Protein AF-A0A936Q4E2-F1 (afdb_monomer_lite)

Structure (mmCIF, N/CA/C/O backbone):
data_AF-A0A936Q4E2-F1
#
_entry.id   AF-A0A936Q4E2-F1
#
loop_
_atom_site.group_PDB
_atom_site.id
_atom_site.type_symbol
_atom_site.label_atom_id
_atom_site.label_alt_id
_atom_site.label_comp_id
_atom_site.label_asym_id
_atom_site.label_entity_id
_atom_site.label_seq_id
_atom_site.pdbx_PDB_ins_code
_atom_site.Cartn_x
_atom_site.Cartn_y
_atom_site.Cartn_z
_atom_site.occupancy
_atom_site.B_iso_or_equiv
_atom_site.auth_seq_id
_atom_site.auth_comp_id
_atom_site.auth_asym_id
_atom_site.auth_atom_id
_atom_site.pdbx_PDB_model_num
ATOM 1 N N . MET A 1 1 ? -4.201 -9.017 17.897 1.00 84.31 1 MET A N 1
ATOM 2 C CA . MET A 1 1 ? -3.174 -8.151 17.284 1.00 84.31 1 MET A CA 1
ATOM 3 C C . MET A 1 1 ? -3.261 -8.336 15.782 1.00 84.31 1 MET A C 1
ATOM 5 O O . MET A 1 1 ? -3.176 -9.473 15.325 1.00 84.31 1 MET A O 1
ATOM 9 N N . THR A 1 2 ? -3.504 -7.251 15.054 1.00 93.94 2 THR A N 1
ATOM 10 C CA . THR A 1 2 ? -3.591 -7.236 13.588 1.00 93.94 2 THR A CA 1
ATOM 11 C C . THR A 1 2 ? -2.187 -7.062 13.014 1.00 93.94 2 THR A C 1
ATOM 13 O O . THR A 1 2 ? -1.450 -6.192 13.474 1.00 93.94 2 THR A O 1
ATOM 16 N N . LEU A 1 3 ? -1.806 -7.902 12.051 1.00 95.88 3 LEU A N 1
ATOM 17 C CA . LEU A 1 3 ? -0.634 -7.666 11.210 1.00 95.88 3 LEU A CA 1
ATOM 18 C C . LEU A 1 3 ? -1.102 -6.862 9.997 1.00 95.88 3 LEU A C 1
ATOM 20 O O . LEU A 1 3 ? -2.133 -7.182 9.409 1.00 95.88 3 LEU A O 1
ATOM 24 N N . SER A 1 4 ? -0.369 -5.815 9.644 1.00 96.25 4 SER A N 1
ATOM 25 C CA . SER A 1 4 ? -0.740 -4.944 8.534 1.00 96.25 4 SER A CA 1
ATOM 26 C C . SER A 1 4 ? 0.478 -4.553 7.715 1.00 96.25 4 SER A C 1
ATOM 28 O O . SER A 1 4 ? 1.582 -4.470 8.255 1.00 96.25 4 SER A O 1
ATOM 30 N N . GLN A 1 5 ? 0.268 -4.328 6.422 1.00 96.00 5 GLN A N 1
ATOM 31 C CA . GLN A 1 5 ? 1.281 -3.799 5.516 1.00 96.00 5 GLN A CA 1
ATOM 32 C C . GLN A 1 5 ? 0.655 -2.755 4.593 1.00 96.00 5 GLN A C 1
ATOM 34 O O . GLN A 1 5 ? -0.492 -2.897 4.172 1.00 96.00 5 GLN A O 1
ATOM 39 N N . ILE A 1 6 ? 1.422 -1.709 4.299 1.00 95.31 6 ILE A N 1
ATOM 40 C CA . ILE A 1 6 ? 1.077 -0.675 3.326 1.00 95.31 6 ILE A CA 1
ATOM 41 C C . ILE A 1 6 ? 2.159 -0.720 2.253 1.00 95.31 6 ILE A C 1
ATOM 43 O O . ILE A 1 6 ? 3.341 -0.697 2.598 1.00 95.31 6 ILE A O 1
ATOM 47 N N . ASN A 1 7 ? 1.763 -0.788 0.987 1.00 95.38 7 ASN A N 1
ATOM 48 C CA . ASN A 1 7 ? 2.668 -0.643 -0.153 1.00 95.38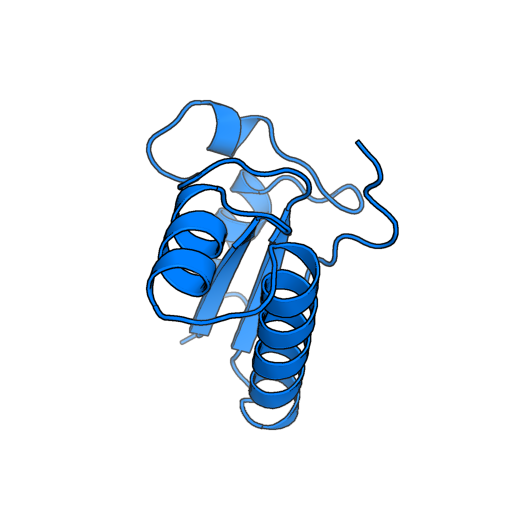 7 ASN A CA 1
ATOM 49 C C . ASN A 1 7 ? 2.072 0.354 -1.151 1.00 95.38 7 ASN A C 1
ATOM 51 O O . ASN A 1 7 ? 0.856 0.541 -1.186 1.00 95.38 7 ASN A O 1
ATOM 55 N N . THR A 1 8 ? 2.928 0.942 -1.976 1.00 94.75 8 THR A N 1
ATOM 56 C CA . THR A 1 8 ? 2.552 1.509 -3.274 1.00 94.75 8 THR A CA 1
ATOM 57 C C . THR A 1 8 ? 2.815 0.486 -4.369 1.00 94.75 8 THR A C 1
ATOM 59 O O . THR A 1 8 ? 3.715 -0.350 -4.245 1.00 94.75 8 THR A O 1
ATOM 62 N N . GLU A 1 9 ? 2.003 0.513 -5.420 1.00 94.88 9 GLU A N 1
ATOM 63 C CA . GLU A 1 9 ? 2.048 -0.458 -6.513 1.00 94.88 9 GLU A CA 1
ATOM 64 C C . GLU A 1 9 ? 3.405 -0.509 -7.213 1.00 94.88 9 GLU A C 1
ATOM 66 O O . GLU A 1 9 ? 3.847 -1.597 -7.588 1.00 94.88 9 GLU A O 1
ATOM 71 N N . LEU A 1 10 ? 4.066 0.639 -7.348 1.00 95.19 10 LEU A N 1
ATOM 72 C CA . LEU A 1 10 ? 5.325 0.796 -8.068 1.00 95.19 10 LEU A CA 1
ATOM 73 C C . LEU A 1 10 ? 6.395 1.503 -7.223 1.00 95.19 10 LEU A C 1
ATOM 75 O O . LEU A 1 10 ? 7.222 2.208 -7.794 1.00 95.19 10 LEU A O 1
ATOM 79 N N . ASP A 1 11 ? 6.388 1.340 -5.885 1.00 95.69 11 ASP A N 1
ATOM 80 C CA . ASP A 1 11 ? 7.326 2.007 -4.954 1.00 95.69 11 ASP A CA 1
ATOM 81 C C . ASP A 1 11 ? 8.732 2.152 -5.563 1.00 95.69 11 ASP A C 1
ATOM 83 O O . ASP A 1 11 ? 9.443 1.162 -5.770 1.00 95.69 11 ASP A O 1
ATOM 87 N N . TRP A 1 12 ? 9.129 3.395 -5.847 1.00 95.56 12 TRP A N 1
ATOM 88 C CA . TRP A 1 12 ? 10.322 3.706 -6.628 1.00 95.56 12 TRP A CA 1
ATOM 89 C C . TRP A 1 12 ? 11.592 3.116 -6.017 1.00 95.56 12 TRP A C 1
ATOM 91 O O . TRP A 1 12 ? 12.462 2.619 -6.730 1.00 95.56 12 TRP A O 1
ATOM 101 N N . ASN A 1 13 ? 11.721 3.138 -4.687 1.00 96.88 13 ASN A N 1
ATOM 102 C CA . ASN A 1 13 ? 12.901 2.568 -4.046 1.00 96.88 13 ASN A CA 1
ATOM 103 C C . ASN A 1 13 ? 12.904 1.046 -4.178 1.00 96.88 13 ASN A C 1
ATOM 105 O O . ASN A 1 13 ? 13.956 0.452 -4.413 1.00 96.88 13 ASN A O 1
ATOM 109 N N . GLN A 1 14 ? 11.748 0.410 -4.011 1.00 96.75 14 GLN A N 1
ATOM 110 C CA . GLN A 1 14 ? 11.655 -1.043 -4.070 1.00 96.75 14 GLN A CA 1
ATOM 111 C C . GLN A 1 14 ? 11.907 -1.567 -5.484 1.00 96.75 14 GLN A C 1
ATOM 113 O O . GLN A 1 14 ? 12.679 -2.514 -5.641 1.00 96.75 14 GLN A O 1
ATOM 118 N N . THR A 1 15 ? 11.320 -0.933 -6.499 1.00 97.56 15 THR A N 1
ATOM 119 C CA . THR A 1 15 ? 11.525 -1.290 -7.909 1.00 97.56 15 THR A CA 1
ATOM 120 C C . THR A 1 15 ? 12.968 -1.018 -8.340 1.00 97.56 15 THR A C 1
ATOM 122 O O . THR A 1 15 ? 13.594 -1.888 -8.945 1.00 97.56 15 THR A O 1
ATOM 125 N N . LEU A 1 16 ? 13.560 0.113 -7.927 1.00 97.81 16 LEU A N 1
ATOM 126 C CA . LEU A 1 16 ? 14.975 0.419 -8.164 1.00 97.81 16 LEU A CA 1
ATOM 127 C C . LEU A 1 16 ? 15.897 -0.669 -7.600 1.00 97.81 16 LEU A C 1
ATOM 129 O O . LEU A 1 16 ? 16.753 -1.188 -8.318 1.00 97.81 16 LEU A O 1
ATOM 133 N N . TYR A 1 17 ? 15.740 -1.022 -6.320 1.00 98.06 17 TYR A N 1
ATOM 134 C CA . TYR A 1 17 ? 16.597 -2.034 -5.702 1.00 98.06 17 TYR A CA 1
ATOM 135 C C . TYR A 1 17 ? 16.342 -3.433 -6.260 1.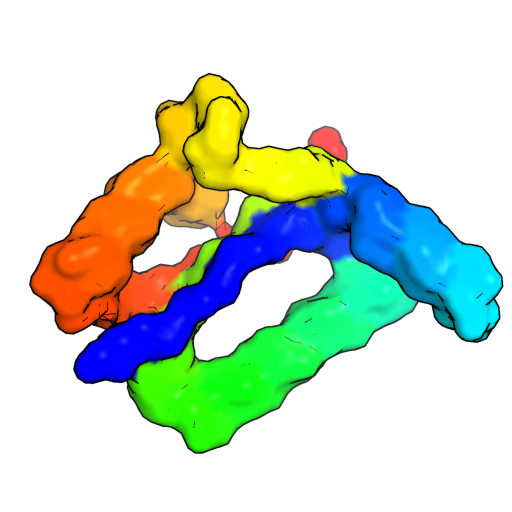00 98.06 17 TYR A C 1
ATOM 137 O O . TYR A 1 17 ? 17.293 -4.197 -6.402 1.00 98.06 17 TYR A O 1
ATOM 145 N N . PHE A 1 18 ? 15.097 -3.784 -6.586 1.00 98.12 18 PHE A N 1
ATOM 146 C CA . PHE A 1 18 ? 14.783 -5.064 -7.216 1.00 98.12 18 PHE A CA 1
ATOM 147 C C . PHE A 1 18 ? 15.550 -5.238 -8.527 1.00 98.12 18 PHE A C 1
ATOM 149 O O . PHE A 1 18 ? 16.249 -6.240 -8.689 1.00 98.12 18 PHE A O 1
ATOM 156 N N . THR A 1 19 ? 15.496 -4.238 -9.407 1.00 97.88 19 THR A N 1
ATOM 157 C CA . THR A 1 19 ? 16.202 -4.255 -10.692 1.00 97.88 19 THR A CA 1
ATOM 158 C C . THR A 1 19 ? 17.721 -4.263 -10.508 1.00 97.88 19 THR A C 1
ATOM 160 O O . THR A 1 19 ? 18.407 -5.085 -11.112 1.00 97.88 19 THR A O 1
ATOM 163 N N . GLU A 1 20 ? 18.273 -3.430 -9.616 1.00 98.00 20 GLU A N 1
ATOM 164 C CA . GLU A 1 20 ? 19.725 -3.400 -9.351 1.00 98.00 20 GLU A CA 1
ATOM 165 C C . GLU A 1 20 ? 20.248 -4.734 -8.784 1.00 98.00 20 GLU A C 1
ATOM 167 O O . GLU A 1 20 ? 21.386 -5.132 -9.033 1.00 98.00 20 GLU A O 1
ATOM 172 N N . MET A 1 21 ? 19.408 -5.473 -8.055 1.00 98.00 21 MET A N 1
ATOM 173 C CA . MET A 1 21 ? 19.735 -6.806 -7.538 1.00 98.00 21 MET A CA 1
ATOM 174 C C . MET A 1 21 ? 19.527 -7.939 -8.560 1.00 98.00 21 MET A C 1
ATOM 176 O O . MET A 1 21 ? 19.702 -9.109 -8.211 1.00 98.00 21 MET A O 1
ATOM 180 N N . GLY A 1 22 ? 19.196 -7.618 -9.814 1.00 97.94 22 GLY A N 1
ATOM 181 C CA . GLY A 1 22 ? 19.023 -8.584 -10.902 1.00 97.94 22 GLY A CA 1
ATOM 182 C C . GLY A 1 22 ? 17.588 -9.071 -11.112 1.00 97.94 22 GLY A C 1
ATOM 183 O O . GLY A 1 22 ? 17.393 -10.093 -11.770 1.00 97.94 22 GLY A O 1
ATOM 184 N N . GLY A 1 23 ? 16.597 -8.378 -10.546 1.00 97.56 23 GLY A N 1
ATOM 185 C CA . GLY A 1 23 ? 15.199 -8.492 -10.956 1.00 97.56 23 GLY A CA 1
ATOM 186 C C . GLY A 1 23 ? 14.969 -7.960 -12.377 1.00 97.56 23 GLY A C 1
ATOM 187 O O . GLY A 1 23 ? 15.845 -7.315 -12.948 1.00 97.56 23 GLY A O 1
ATOM 188 N N . GLU A 1 24 ? 13.809 -8.269 -12.960 1.00 97.62 24 GLU A N 1
ATOM 189 C CA . GLU A 1 24 ? 13.472 -7.905 -14.346 1.00 97.62 24 GLU A CA 1
ATOM 190 C C . GLU A 1 24 ? 13.143 -6.410 -14.486 1.00 97.62 24 GLU A C 1
ATOM 192 O O . GLU A 1 24 ? 13.976 -5.641 -14.965 1.00 97.62 24 GLU A O 1
ATOM 197 N N . ASP A 1 25 ? 11.957 -5.994 -14.044 1.00 97.25 25 ASP A N 1
ATOM 198 C CA . ASP A 1 25 ? 11.476 -4.613 -14.104 1.00 97.25 25 ASP A CA 1
ATOM 199 C C . ASP A 1 25 ? 10.504 -4.293 -12.947 1.00 97.25 25 ASP A C 1
ATOM 201 O O . ASP A 1 25 ? 10.317 -5.084 -12.011 1.00 97.25 25 ASP A O 1
ATOM 205 N N . ALA A 1 26 ? 9.933 -3.085 -12.971 1.00 95.69 26 ALA A N 1
ATOM 206 C CA . ALA A 1 26 ? 9.023 -2.597 -11.938 1.00 95.69 26 ALA A CA 1
ATOM 207 C C . ALA A 1 26 ? 7.699 -3.378 -11.927 1.00 95.69 26 ALA A C 1
ATOM 209 O O . ALA A 1 26 ? 7.146 -3.661 -10.864 1.00 95.69 26 ALA A O 1
ATOM 210 N N . GLU A 1 27 ? 7.222 -3.776 -13.101 1.00 95.19 27 GLU A N 1
ATOM 211 C CA . GLU A 1 27 ? 6.009 -4.553 -13.302 1.00 95.19 27 GLU A CA 1
ATOM 212 C C . GLU A 1 27 ? 6.165 -5.966 -12.728 1.00 95.19 27 GLU A C 1
ATOM 214 O O . GLU A 1 27 ? 5.291 -6.439 -11.995 1.00 95.19 27 GLU A O 1
ATOM 219 N N . ALA A 1 28 ? 7.304 -6.619 -12.977 1.00 96.81 28 ALA A N 1
ATOM 220 C CA . ALA A 1 28 ? 7.642 -7.912 -12.392 1.00 96.81 28 ALA A CA 1
ATOM 221 C C . ALA A 1 28 ? 7.755 -7.831 -10.863 1.00 96.81 28 ALA A C 1
ATOM 223 O O . ALA A 1 28 ? 7.280 -8.729 -10.157 1.00 96.81 28 ALA A O 1
ATOM 224 N N . TRP A 1 29 ? 8.335 -6.748 -10.334 1.00 97.06 29 TRP A N 1
ATOM 225 C CA . TRP A 1 29 ? 8.344 -6.499 -8.892 1.00 97.06 29 TRP A CA 1
ATOM 226 C C . TRP A 1 29 ? 6.924 -6.363 -8.334 1.00 97.06 29 TRP A C 1
ATOM 228 O O . TRP A 1 29 ? 6.589 -7.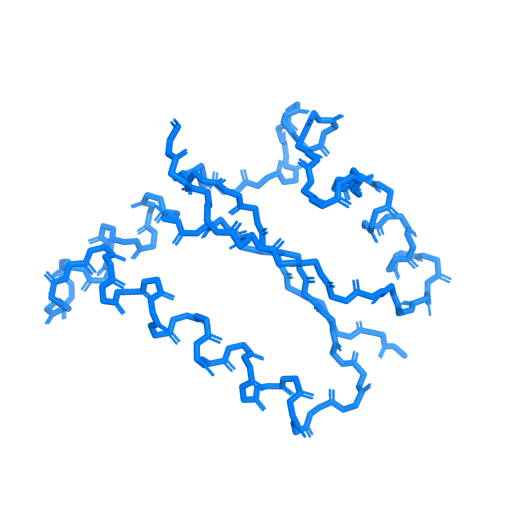029 -7.351 1.00 97.06 29 TRP A O 1
ATOM 238 N N . SER A 1 30 ? 6.086 -5.540 -8.969 1.00 96.00 30 SER A N 1
ATOM 239 C CA . SER A 1 30 ? 4.713 -5.274 -8.531 1.00 96.00 30 SER A CA 1
ATOM 240 C C . SER A 1 30 ? 3.868 -6.545 -8.532 1.00 96.00 30 SER A C 1
ATOM 242 O O . SER A 1 30 ? 3.220 -6.866 -7.532 1.00 96.00 30 SER A O 1
ATOM 244 N N . ALA A 1 31 ? 3.948 -7.334 -9.609 1.00 96.00 31 ALA A N 1
ATOM 245 C CA . ALA A 1 31 ? 3.287 -8.630 -9.707 1.00 96.00 31 ALA A CA 1
ATOM 246 C C . ALA A 1 31 ? 3.731 -9.574 -8.578 1.00 96.00 31 ALA A C 1
ATOM 248 O O . ALA A 1 31 ? 2.893 -10.135 -7.870 1.00 96.00 31 ALA A O 1
ATOM 249 N N . GLY A 1 32 ? 5.042 -9.685 -8.340 1.00 97.06 32 GLY A N 1
ATOM 250 C CA . GLY A 1 32 ? 5.583 -10.499 -7.253 1.00 97.06 32 GLY A CA 1
ATOM 251 C C . GLY A 1 32 ? 5.120 -10.034 -5.868 1.00 97.06 32 GLY A C 1
ATOM 252 O O . GLY A 1 32 ? 4.721 -10.855 -5.042 1.00 97.06 32 GLY A O 1
ATOM 253 N N . MET A 1 33 ? 5.131 -8.727 -5.605 1.00 96.75 33 MET A N 1
ATOM 254 C CA . MET A 1 33 ? 4.665 -8.139 -4.345 1.00 96.75 33 MET A CA 1
ATOM 255 C C . MET A 1 33 ? 3.179 -8.444 -4.095 1.00 96.75 33 MET A C 1
ATOM 257 O O . MET A 1 33 ? 2.828 -8.900 -3.001 1.00 96.75 33 MET A O 1
ATOM 261 N N . LYS A 1 34 ? 2.321 -8.280 -5.112 1.00 96.31 34 LYS A N 1
ATOM 262 C CA . LYS A 1 34 ? 0.888 -8.614 -5.039 1.00 96.31 34 LYS A CA 1
ATOM 263 C C . LYS A 1 34 ? 0.673 -10.102 -4.755 1.00 96.31 34 LYS A C 1
ATOM 265 O O . LYS A 1 34 ? -0.083 -10.444 -3.841 1.00 96.31 34 LYS A O 1
ATOM 270 N N . ASP A 1 35 ? 1.386 -10.977 -5.461 1.00 97.38 35 ASP A N 1
ATOM 271 C CA . ASP A 1 35 ? 1.312 -12.428 -5.266 1.00 97.38 35 ASP A CA 1
ATOM 272 C C . ASP A 1 35 ? 1.753 -12.848 -3.857 1.00 97.38 35 ASP A C 1
ATOM 274 O O . ASP A 1 35 ? 1.109 -13.691 -3.222 1.00 97.38 35 ASP A O 1
ATOM 278 N N . TYR A 1 36 ? 2.828 -12.258 -3.328 1.00 96.88 36 TYR A N 1
ATOM 279 C CA . TYR A 1 36 ? 3.279 -12.531 -1.962 1.00 96.88 36 TYR A CA 1
ATOM 280 C C . TYR A 1 36 ? 2.260 -12.064 -0.920 1.00 96.88 36 TYR A C 1
ATOM 282 O O . TYR A 1 36 ? 1.936 -12.825 -0.004 1.00 96.88 36 TYR A O 1
ATOM 290 N N . ASN A 1 37 ? 1.699 -10.862 -1.059 1.00 96.56 37 ASN A N 1
ATOM 291 C CA . ASN A 1 37 ? 0.689 -10.383 -0.116 1.00 96.56 37 ASN A CA 1
ATOM 292 C C . ASN A 1 37 ? -0.592 -11.227 -0.172 1.00 96.56 37 ASN A C 1
ATOM 294 O O . ASN A 1 37 ? -1.175 -11.519 0.875 1.00 96.56 37 ASN A O 1
ATOM 298 N N . ALA A 1 38 ? -1.003 -1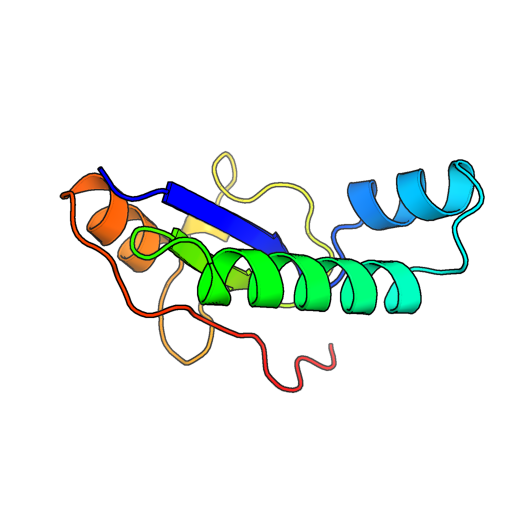1.679 -1.361 1.00 95.62 38 ALA A N 1
ATOM 299 C CA . ALA A 1 38 ? -2.126 -12.601 -1.521 1.00 95.62 38 ALA A CA 1
ATOM 300 C C . ALA A 1 38 ? -1.872 -13.940 -0.801 1.00 95.62 38 ALA A C 1
ATOM 302 O O . ALA A 1 38 ? -2.756 -14.459 -0.114 1.00 95.62 38 ALA A O 1
ATOM 303 N N . GLN A 1 39 ? -0.649 -14.475 -0.873 1.00 97.75 39 GLN A N 1
ATOM 304 C CA . GLN A 1 39 ? -0.260 -15.678 -0.128 1.00 97.75 39 GLN A CA 1
ATOM 305 C C . GLN A 1 39 ? -0.289 -15.463 1.392 1.00 97.75 39 GLN A C 1
ATOM 307 O O . GLN A 1 39 ? -0.797 -16.319 2.127 1.00 97.75 39 GLN A O 1
ATOM 312 N N . ILE A 1 40 ? 0.211 -14.323 1.886 1.00 97.62 40 ILE A N 1
ATOM 313 C CA . ILE A 1 40 ? 0.157 -13.986 3.319 1.00 97.62 40 ILE A CA 1
ATOM 314 C C . ILE A 1 40 ? -1.301 -13.904 3.768 1.00 97.62 40 ILE A C 1
ATOM 316 O O . ILE A 1 40 ? -1.672 -14.499 4.778 1.00 97.62 40 ILE A O 1
ATOM 320 N N . GLN A 1 41 ? -2.149 -13.235 2.992 1.00 95.38 41 GLN A N 1
ATOM 321 C CA . GLN A 1 41 ? -3.569 -13.097 3.287 1.00 95.38 41 GLN A CA 1
ATOM 322 C C . GLN A 1 41 ? -4.304 -14.440 3.341 1.00 95.38 41 GLN A C 1
ATOM 324 O O . GLN A 1 41 ? -5.126 -14.651 4.233 1.00 95.38 41 GLN A O 1
ATOM 329 N N . ALA A 1 42 ? -3.974 -15.371 2.446 1.00 96.50 42 ALA A N 1
ATOM 330 C CA . ALA A 1 42 ? -4.560 -16.709 2.437 1.00 96.50 42 ALA A CA 1
ATOM 331 C C . ALA A 1 42 ? -4.132 -17.571 3.641 1.00 96.50 42 ALA A C 1
ATOM 333 O O . ALA A 1 42 ? -4.860 -18.480 4.042 1.00 96.50 42 ALA A O 1
ATOM 334 N N . THR A 1 43 ? -2.958 -17.308 4.220 1.00 97.50 43 THR A N 1
ATOM 335 C CA . THR A 1 43 ? -2.340 -18.164 5.251 1.00 97.50 43 THR A CA 1
ATOM 336 C C . THR A 1 43 ? -2.315 -17.545 6.649 1.00 97.50 43 THR A C 1
ATOM 338 O O . THR A 1 43 ? -2.112 -18.262 7.629 1.00 97.50 43 THR A O 1
ATOM 341 N N . THR A 1 44 ? -2.563 -16.239 6.769 1.00 97.12 44 THR A N 1
ATOM 342 C CA . THR A 1 44 ? -2.454 -15.474 8.018 1.00 97.12 44 THR A CA 1
ATOM 343 C C . THR A 1 44 ? -3.790 -14.805 8.350 1.00 97.12 44 THR A C 1
ATOM 345 O O . THR A 1 44 ? -4.066 -13.695 7.890 1.00 97.12 44 THR A O 1
ATOM 348 N N . PRO A 1 45 ? -4.640 -15.431 9.190 1.00 94.75 45 PRO A N 1
ATOM 349 C CA . PRO A 1 45 ? -5.995 -14.940 9.450 1.00 94.75 45 PRO A CA 1
ATOM 350 C C . PRO A 1 45 ? -6.067 -13.531 10.050 1.00 94.75 45 PRO A C 1
ATOM 352 O O . PRO A 1 45 ? -7.103 -12.885 9.962 1.00 94.75 45 PRO A O 1
ATOM 355 N N . ASN A 1 46 ? -5.008 -13.032 10.683 1.00 95.81 46 ASN A N 1
ATOM 356 C CA . ASN A 1 46 ? -4.961 -11.695 11.277 1.00 95.81 46 ASN A CA 1
ATOM 357 C C . ASN A 1 46 ? -4.214 -10.658 10.417 1.00 95.81 46 ASN A C 1
ATOM 359 O O . ASN A 1 46 ? -3.856 -9.609 10.951 1.00 95.81 46 ASN A O 1
ATOM 363 N N . PHE A 1 47 ? -3.979 -10.936 9.130 1.00 97.69 47 PHE A N 1
ATOM 364 C CA . PHE A 1 47 ? -3.349 -10.010 8.188 1.00 97.69 47 PHE A CA 1
ATOM 365 C C . PHE A 1 47 ? -4.374 -9.148 7.432 1.00 97.69 47 PHE A C 1
ATOM 367 O O . PHE A 1 47 ? -5.448 -9.626 7.059 1.00 97.69 47 PHE A O 1
ATOM 374 N N . THR A 1 48 ? -4.031 -7.885 7.189 1.00 97.75 48 THR A N 1
ATOM 375 C CA . THR A 1 48 ? -4.726 -6.976 6.264 1.00 97.75 48 THR A CA 1
ATOM 376 C C . THR A 1 48 ? -3.699 -6.109 5.531 1.00 97.75 48 THR A C 1
ATOM 378 O O . THR A 1 48 ? -2.578 -5.945 6.011 1.00 97.75 48 THR A O 1
ATOM 381 N N . GLN A 1 49 ? -4.052 -5.569 4.370 1.00 97.31 49 GLN A N 1
ATOM 382 C CA . GLN A 1 49 ? -3.147 -4.740 3.574 1.00 97.31 49 GLN A CA 1
ATOM 383 C C . GLN A 1 49 ? -3.852 -3.519 2.996 1.00 97.31 49 GLN A C 1
ATOM 385 O O . GLN A 1 49 ? -5.068 -3.539 2.802 1.00 97.31 49 GLN A O 1
ATOM 390 N N . TYR A 1 50 ? -3.060 -2.495 2.708 1.00 96.81 50 TYR A N 1
ATOM 391 C CA . TYR A 1 50 ? -3.463 -1.341 1.921 1.00 96.81 50 TYR A CA 1
ATOM 392 C C . TYR A 1 50 ? -2.481 -1.191 0.763 1.00 96.81 50 TYR A C 1
ATOM 394 O O . TYR A 1 50 ? -1.287 -0.965 0.991 1.00 96.81 50 TYR A O 1
ATOM 402 N N . LEU A 1 51 ? -2.968 -1.347 -0.463 1.00 96.12 51 LEU A N 1
ATOM 403 C CA . LEU A 1 51 ? -2.182 -1.116 -1.665 1.00 96.12 51 LEU A CA 1
ATOM 404 C C . LEU A 1 51 ? -2.616 0.200 -2.313 1.00 96.12 51 LEU A C 1
ATOM 406 O O . LEU A 1 51 ? -3.726 0.281 -2.823 1.00 96.12 51 LEU A O 1
ATOM 410 N N . ALA A 1 52 ? -1.737 1.199 -2.273 1.00 94.94 52 ALA A N 1
ATOM 411 C CA . ALA A 1 52 ? -1.914 2.487 -2.938 1.00 94.94 52 ALA A CA 1
ATOM 412 C C . ALA A 1 52 ? -1.399 2.460 -4.384 1.00 94.94 52 ALA A C 1
ATOM 414 O O . ALA A 1 52 ? -0.431 1.754 -4.673 1.00 94.94 52 ALA A O 1
ATOM 415 N N . ALA A 1 53 ? -2.002 3.258 -5.263 1.00 93.12 53 ALA A N 1
ATOM 416 C CA . ALA A 1 53 ? -1.483 3.534 -6.598 1.00 93.12 53 ALA A CA 1
ATOM 417 C C . ALA A 1 53 ? -0.145 4.299 -6.568 1.00 93.12 53 ALA A C 1
ATOM 419 O O . ALA A 1 53 ? 0.238 4.895 -5.554 1.00 93.12 53 ALA A O 1
ATOM 420 N N . GLY A 1 54 ? 0.532 4.334 -7.717 1.00 91.38 54 GLY A N 1
ATOM 421 C CA . GLY A 1 54 ? 1.718 5.159 -7.951 1.00 91.38 54 GLY A CA 1
ATOM 422 C C . GLY A 1 54 ? 3.027 4.566 -7.422 1.00 91.38 54 GLY A C 1
ATOM 423 O O . GLY A 1 54 ? 3.109 3.395 -7.041 1.00 91.38 54 GLY A O 1
ATOM 424 N N . ASP A 1 55 ? 4.071 5.396 -7.413 1.00 93.94 55 ASP A N 1
ATOM 425 C CA . ASP A 1 55 ? 5.470 5.012 -7.176 1.00 93.94 55 ASP A CA 1
ATOM 426 C C . ASP A 1 55 ? 6.069 5.600 -5.887 1.00 93.94 55 ASP A C 1
ATOM 428 O O . ASP A 1 55 ? 7.260 5.468 -5.596 1.00 93.94 55 ASP A O 1
ATOM 432 N N . ASP A 1 56 ? 5.244 6.245 -5.073 1.00 92.12 56 ASP A N 1
ATOM 433 C CA . ASP A 1 56 ? 5.708 6.983 -3.911 1.00 92.12 56 ASP A CA 1
ATOM 434 C C . ASP A 1 56 ? 6.363 6.077 -2.858 1.00 92.12 56 ASP A C 1
ATOM 436 O O . ASP A 1 56 ? 5.738 5.154 -2.333 1.00 92.12 56 ASP A O 1
ATOM 440 N N . HIS A 1 57 ? 7.604 6.396 -2.466 1.00 92.12 57 HIS A N 1
ATOM 441 C CA . HIS A 1 57 ? 8.287 5.665 -1.400 1.00 92.12 57 HIS A CA 1
ATOM 442 C C . HIS A 1 57 ? 8.010 6.241 -0.012 1.00 92.12 57 HIS A C 1
ATOM 444 O O . HIS A 1 57 ? 8.427 7.357 0.320 1.00 92.12 57 HIS A O 1
ATOM 450 N N . CYS A 1 58 ? 7.420 5.393 0.832 1.00 87.44 58 CYS A N 1
ATOM 451 C CA . CYS A 1 58 ? 7.010 5.645 2.213 1.00 87.44 58 CYS A CA 1
ATOM 452 C C . CYS A 1 58 ? 5.853 6.652 2.342 1.00 87.44 58 CYS A C 1
ATOM 454 O O . CYS A 1 58 ? 5.884 7.739 1.788 1.00 87.44 58 CYS A O 1
ATOM 456 N N . MET A 1 59 ? 4.825 6.332 3.127 1.00 87.94 59 MET A N 1
ATOM 457 C CA . MET A 1 59 ? 3.621 7.175 3.236 1.00 87.94 59 MET A CA 1
ATOM 458 C C . MET A 1 59 ? 3.534 7.930 4.563 1.00 87.94 59 MET A C 1
ATOM 460 O O . MET A 1 59 ? 3.362 9.144 4.584 1.00 87.94 59 MET A O 1
ATOM 464 N N . ILE A 1 60 ? 3.723 7.212 5.671 1.00 89.69 60 ILE A N 1
ATOM 465 C CA . ILE A 1 60 ? 3.415 7.660 7.039 1.00 89.69 60 ILE A CA 1
ATOM 466 C C . ILE A 1 60 ? 4.047 9.008 7.452 1.00 89.69 60 ILE A C 1
ATOM 468 O O . ILE A 1 60 ? 3.358 9.792 8.103 1.00 89.69 60 ILE A O 1
ATOM 472 N N . PRO A 1 61 ? 5.320 9.325 7.141 1.00 93.00 61 PRO A N 1
ATOM 473 C CA . PRO A 1 61 ? 5.936 10.558 7.634 1.00 93.00 61 PRO A CA 1
ATOM 474 C C . PRO A 1 61 ? 5.584 11.810 6.810 1.00 93.00 61 PRO A C 1
ATOM 476 O O . PRO A 1 61 ? 6.054 12.897 7.148 1.00 93.00 61 PRO A O 1
ATOM 479 N N . TYR A 1 62 ? 4.792 11.688 5.742 1.00 94.19 62 TYR A N 1
ATOM 480 C CA . TYR A 1 62 ? 4.528 12.763 4.781 1.00 94.19 62 TYR A CA 1
ATOM 481 C C . TYR A 1 62 ? 3.043 13.147 4.734 1.00 94.19 62 TYR A C 1
ATOM 483 O O . TYR A 1 62 ? 2.178 12.362 5.114 1.00 94.19 62 TYR A O 1
ATOM 491 N N . THR A 1 63 ? 2.729 14.343 4.219 1.00 94.44 63 THR A N 1
ATOM 492 C CA . THR A 1 63 ? 1.341 14.840 4.111 1.00 94.44 63 THR A CA 1
ATOM 493 C C . THR A 1 63 ? 0.435 13.909 3.310 1.00 94.44 63 THR A C 1
ATOM 495 O O . THR A 1 63 ? -0.718 13.735 3.692 1.00 94.44 63 THR A O 1
ATOM 498 N N . ARG A 1 64 ? 0.974 13.234 2.286 1.00 90.38 64 ARG A N 1
ATOM 499 C CA . ARG A 1 64 ? 0.246 12.246 1.477 1.00 90.38 64 ARG A CA 1
ATOM 500 C C . ARG A 1 64 ? -0.441 11.149 2.291 1.00 90.38 64 ARG A C 1
ATOM 502 O O . ARG A 1 64 ? -1.458 10.626 1.857 1.00 90.38 64 ARG A O 1
ATOM 509 N N . PHE A 1 65 ? 0.038 10.858 3.505 1.00 95.81 65 PHE A N 1
ATOM 510 C CA . PHE A 1 65 ? -0.649 9.969 4.445 1.00 95.81 65 PHE A CA 1
ATOM 511 C C . PHE A 1 65 ? -2.121 10.359 4.691 1.00 95.81 65 PHE A C 1
ATOM 513 O O . PHE A 1 65 ? -2.962 9.491 4.909 1.00 95.81 65 PHE A O 1
ATOM 520 N N . TYR A 1 66 ? -2.432 11.655 4.631 1.00 96.38 66 TYR A N 1
ATOM 521 C CA . TYR A 1 66 ? -3.773 12.211 4.815 1.00 96.38 66 TYR A CA 1
ATOM 522 C C . TYR A 1 66 ? -4.528 12.459 3.499 1.00 96.38 66 TYR A C 1
ATOM 524 O O . TYR A 1 66 ? -5.688 12.861 3.543 1.00 96.38 66 TYR A O 1
ATOM 532 N N . GLU A 1 67 ? -3.884 12.265 2.346 1.00 94.50 67 GLU A N 1
ATOM 533 C CA . GLU A 1 67 ? -4.428 12.608 1.023 1.00 94.50 67 GLU A CA 1
ATOM 534 C C . GLU A 1 67 ? -4.762 11.357 0.199 1.00 94.50 67 GLU A C 1
ATOM 536 O O . GLU A 1 67 ? -5.745 11.355 -0.541 1.00 94.50 67 GLU A O 1
ATOM 541 N N . VAL A 1 68 ? -3.984 10.279 0.357 1.00 93.81 68 VAL A N 1
ATOM 542 C CA . VAL A 1 68 ? -4.184 9.014 -0.363 1.00 93.81 68 VAL A CA 1
ATOM 543 C C . VAL A 1 68 ? -5.519 8.379 0.020 1.00 93.81 68 VAL A C 1
ATOM 545 O O . VAL A 1 68 ? -5.838 8.202 1.200 1.00 93.81 68 VAL A O 1
ATOM 548 N N . THR A 1 69 ? -6.289 8.020 -1.004 1.00 95.06 69 THR A N 1
ATOM 549 C CA . THR A 1 69 ? -7.562 7.310 -0.897 1.00 95.06 69 THR A CA 1
ATOM 550 C C . THR A 1 69 ? -7.640 6.293 -2.022 1.00 95.06 69 THR A C 1
ATOM 552 O O . THR A 1 69 ? -7.567 6.679 -3.181 1.00 95.06 69 THR A O 1
ATOM 555 N N . GLU A 1 70 ? -7.868 5.031 -1.674 1.00 94.94 70 GLU A N 1
ATOM 556 C CA . GLU A 1 70 ? -8.040 3.931 -2.622 1.00 94.94 70 GLU A CA 1
ATOM 557 C C . GLU A 1 70 ? -9.334 3.194 -2.357 1.00 94.94 70 GLU A C 1
ATOM 559 O O . GLU A 1 70 ? -9.719 3.010 -1.203 1.00 94.94 70 GLU A O 1
ATOM 564 N N . GLU A 1 71 ? -10.041 2.824 -3.423 1.00 92.50 71 GLU A N 1
ATOM 565 C CA . GLU A 1 71 ? -11.385 2.227 -3.343 1.00 92.50 71 GLU A CA 1
ATOM 566 C C . GLU A 1 71 ? -12.349 3.030 -2.441 1.00 92.50 71 GLU A C 1
ATOM 568 O O . GLU A 1 71 ? -13.259 2.493 -1.809 1.00 92.50 71 GLU A O 1
ATOM 573 N N . GLY A 1 72 ? -12.147 4.352 -2.360 1.00 93.94 72 GLY A N 1
ATOM 574 C CA . GLY A 1 72 ? -12.911 5.244 -1.483 1.00 93.94 72 GLY A CA 1
ATOM 575 C C . GLY A 1 72 ? -12.543 5.166 0.006 1.00 93.94 72 GLY A C 1
ATOM 576 O O . GLY A 1 72 ? -13.251 5.750 0.825 1.00 93.94 72 GLY A O 1
ATOM 577 N N . VAL A 1 73 ? -11.457 4.479 0.366 1.00 97.12 73 VAL A N 1
ATOM 578 C CA . VAL A 1 73 ? -10.945 4.331 1.734 1.00 97.12 73 VAL A CA 1
ATOM 579 C C . VAL A 1 73 ? -9.697 5.203 1.932 1.00 97.12 73 VAL A C 1
ATOM 581 O O . VAL A 1 73 ? -8.641 4.890 1.376 1.00 97.12 73 VAL A O 1
ATOM 584 N N . PRO A 1 74 ? -9.761 6.274 2.744 1.00 97.12 74 PRO A N 1
ATOM 585 C CA . PRO A 1 74 ? -8.586 7.076 3.075 1.00 97.12 74 PRO A CA 1
ATOM 586 C C . PRO A 1 74 ? -7.541 6.258 3.840 1.00 97.12 74 PRO A C 1
ATOM 588 O O . PRO A 1 74 ? -7.877 5.532 4.782 1.00 97.12 74 PRO A O 1
ATOM 591 N N . LEU A 1 75 ? -6.261 6.411 3.490 1.00 96.81 75 LEU A N 1
ATOM 592 C CA . LEU A 1 75 ? -5.167 5.699 4.161 1.00 96.81 75 LEU A CA 1
ATOM 593 C C . LEU A 1 75 ? -5.133 5.991 5.672 1.00 96.81 75 LEU A C 1
ATOM 595 O O . LEU A 1 75 ? -4.940 5.080 6.482 1.00 96.81 75 LEU A O 1
ATOM 599 N N . VAL A 1 76 ? -5.362 7.250 6.061 1.00 97.88 76 VAL A N 1
ATOM 600 C CA . VAL A 1 76 ? -5.402 7.668 7.470 1.00 97.88 76 VAL A CA 1
ATOM 601 C C . VAL A 1 76 ? -6.483 6.935 8.269 1.00 97.88 76 VAL A C 1
ATOM 603 O O . VAL A 1 76 ? -6.214 6.494 9.388 1.00 97.88 76 VAL A O 1
ATOM 606 N N . ASP A 1 77 ? -7.669 6.742 7.692 1.00 98.44 77 ASP A N 1
ATOM 607 C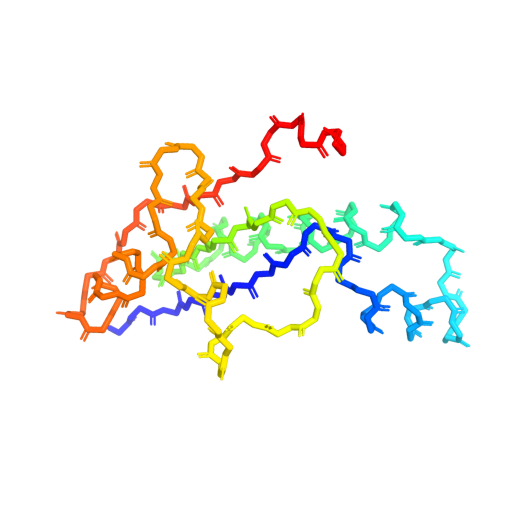 CA . ASP A 1 77 ? -8.785 6.065 8.358 1.00 98.44 77 ASP A CA 1
ATOM 608 C C . ASP A 1 77 ? -8.506 4.566 8.487 1.00 98.44 77 ASP A C 1
ATOM 610 O O . ASP A 1 77 ? -8.728 3.968 9.543 1.00 98.44 77 ASP A O 1
ATOM 614 N N . TRP A 1 78 ? -7.928 3.963 7.447 1.00 97.88 78 TRP A N 1
ATOM 615 C CA . TRP A 1 78 ? -7.523 2.562 7.482 1.00 97.88 78 TRP A CA 1
ATOM 616 C C . TRP A 1 78 ? -6.469 2.294 8.568 1.00 97.88 78 TRP A C 1
ATOM 618 O O . TRP A 1 78 ? -6.610 1.358 9.363 1.00 97.88 78 TRP A O 1
ATOM 628 N N . VAL A 1 79 ? -5.444 3.151 8.671 1.00 97.12 79 VAL A N 1
ATOM 629 C CA . VAL A 1 79 ? -4.429 3.059 9.734 1.00 97.12 79 VAL A CA 1
ATOM 630 C C . VAL A 1 79 ? -5.033 3.313 11.114 1.00 97.12 79 VAL A C 1
ATOM 632 O O . VAL A 1 79 ? -4.669 2.619 12.067 1.00 97.12 79 VAL A O 1
ATOM 635 N N . ALA A 1 80 ? -5.979 4.248 11.242 1.00 97.38 80 ALA A N 1
ATOM 636 C CA . ALA A 1 80 ? -6.678 4.497 12.499 1.00 97.38 80 ALA A CA 1
ATOM 637 C C . ALA A 1 80 ? -7.453 3.257 12.985 1.00 97.38 80 ALA A C 1
ATOM 639 O O . ALA A 1 80 ? -7.354 2.910 14.164 1.00 97.38 80 ALA A O 1
ATOM 640 N N . SER A 1 81 ? -8.138 2.533 12.092 1.00 97.69 81 SER A N 1
ATOM 641 C CA . SER A 1 81 ? -8.794 1.256 12.422 1.00 97.69 81 SER A CA 1
ATOM 642 C C . SER A 1 81 ? -7.800 0.200 12.908 1.00 97.69 81 SER A C 1
ATOM 644 O O . SER A 1 81 ? -8.020 -0.435 13.943 1.00 97.69 81 SER A O 1
ATOM 646 N N . VAL A 1 82 ? -6.662 0.032 12.222 1.00 96.81 82 VAL A N 1
ATOM 647 C CA . VAL A 1 82 ? -5.606 -0.890 12.680 1.00 96.81 82 VAL A CA 1
ATOM 648 C C . VAL A 1 82 ? -5.099 -0.492 14.073 1.00 96.81 82 VAL A C 1
ATOM 650 O O . VAL A 1 82 ? -4.955 -1.351 14.946 1.00 96.81 82 VAL A O 1
ATOM 653 N N . ALA A 1 83 ? -4.877 0.804 14.316 1.00 96.12 83 ALA A N 1
ATOM 654 C CA . ALA A 1 83 ? -4.423 1.326 15.606 1.00 96.12 83 ALA A CA 1
ATOM 655 C C . ALA A 1 83 ? -5.458 1.140 16.732 1.00 96.12 83 ALA A C 1
ATOM 657 O O . ALA A 1 83 ? -5.078 0.929 17.885 1.00 96.12 83 ALA A O 1
ATOM 658 N N . ALA A 1 84 ? -6.753 1.145 16.404 1.00 96.62 84 ALA A N 1
ATOM 659 C CA . ALA A 1 84 ? -7.841 0.820 17.327 1.00 96.62 84 ALA A CA 1
ATOM 660 C C . ALA A 1 84 ? -7.938 -0.687 17.656 1.00 96.62 84 ALA A C 1
ATOM 662 O O . ALA A 1 84 ? -8.754 -1.095 18.483 1.00 96.62 84 ALA A O 1
ATOM 663 N N . GLY A 1 85 ? -7.090 -1.524 17.048 1.00 95.56 85 GLY A N 1
ATOM 664 C CA . GLY A 1 85 ? -7.090 -2.975 17.229 1.00 95.56 85 GLY A CA 1
ATOM 665 C C . GLY A 1 85 ? -8.077 -3.706 16.321 1.00 95.56 85 GLY A C 1
ATOM 666 O O . GLY A 1 85 ? -8.297 -4.907 16.503 1.00 95.56 85 GLY A O 1
ATOM 667 N N . GLU A 1 86 ? -8.657 -3.007 15.348 1.00 96.50 86 GLU A N 1
ATOM 668 C CA . GLU A 1 86 ? -9.539 -3.588 14.347 1.00 96.50 86 GLU A CA 1
ATOM 669 C C . GLU A 1 86 ? -8.729 -4.278 13.240 1.00 96.50 86 GLU A C 1
ATOM 671 O O . GLU A 1 86 ? -7.499 -4.191 13.149 1.00 96.50 86 GLU A O 1
ATOM 676 N N . ARG A 1 87 ? -9.444 -5.005 12.382 1.00 96.06 87 ARG A N 1
ATOM 677 C CA . ARG A 1 87 ? -8.910 -5.553 11.136 1.00 96.06 87 ARG A CA 1
ATOM 678 C C . ARG A 1 87 ? -9.782 -5.022 9.997 1.00 96.06 87 ARG A C 1
ATOM 680 O O . ARG A 1 87 ? -10.787 -5.670 9.691 1.00 96.06 87 ARG A O 1
ATOM 687 N N . PRO A 1 88 ? -9.455 -3.847 9.429 1.00 96.94 88 PRO A N 1
ATOM 688 C CA . PRO A 1 88 ? -10.186 -3.314 8.286 1.00 96.94 88 PRO A CA 1
ATOM 689 C C . PRO A 1 88 ? -10.090 -4.269 7.096 1.00 96.94 88 PRO A C 1
ATOM 691 O O . PRO A 1 88 ? -9.189 -5.119 7.034 1.00 96.94 88 PRO A O 1
ATOM 694 N N . GLN A 1 89 ? -11.031 -4.132 6.160 1.00 96.75 89 GLN A N 1
ATOM 695 C CA . GLN A 1 89 ? -10.956 -4.880 4.911 1.00 96.75 89 GLN A CA 1
ATOM 696 C C . GLN A 1 89 ? -9.656 -4.531 4.173 1.00 96.75 89 GLN A C 1
ATOM 698 O O . GLN A 1 89 ? -9.155 -3.408 4.311 1.00 96.75 89 GLN A O 1
ATOM 703 N N . PRO A 1 90 ? -9.082 -5.494 3.442 1.00 96.62 90 PRO A N 1
ATOM 704 C CA . PRO A 1 90 ? -7.958 -5.213 2.568 1.00 96.62 90 PRO A CA 1
ATOM 705 C C . PRO A 1 90 ? -8.399 -4.211 1.503 1.00 96.62 90 PRO A C 1
ATOM 707 O O . PRO A 1 90 ? -9.510 -4.333 0.992 1.00 96.62 90 PRO A O 1
ATOM 710 N N . VAL A 1 91 ? -7.536 -3.249 1.205 1.00 96.69 91 VAL A N 1
ATOM 711 C CA . VAL A 1 91 ? -7.750 -2.271 0.137 1.00 96.69 91 VAL A CA 1
ATOM 712 C C . VAL A 1 91 ? -6.794 -2.611 -0.990 1.00 96.69 91 VAL A C 1
ATOM 714 O O . VAL A 1 91 ? -5.588 -2.765 -0.752 1.00 96.69 91 VAL A O 1
ATOM 717 N N . PHE A 1 92 ? -7.346 -2.766 -2.185 1.00 93.06 92 PHE A N 1
ATOM 718 C CA . PHE A 1 92 ? -6.587 -3.062 -3.389 1.00 93.06 92 PHE A CA 1
ATOM 719 C C . PHE A 1 92 ? -6.630 -1.867 -4.330 1.00 93.06 92 PHE A C 1
ATOM 721 O O . PHE A 1 92 ? -7.526 -1.039 -4.274 1.00 93.06 92 PHE A O 1
ATOM 728 N N . CYS A 1 93 ? -5.643 -1.796 -5.204 1.00 85.62 93 CYS A N 1
ATOM 729 C CA . CYS A 1 93 ? -5.612 -0.839 -6.288 1.00 85.62 93 CYS A CA 1
ATOM 730 C C . CYS A 1 93 ? -5.818 -1.654 -7.574 1.00 85.62 93 CYS A C 1
ATOM 732 O O . CYS A 1 93 ? -4.907 -2.329 -8.063 1.00 85.62 93 CYS A O 1
ATOM 734 N N . ASP A 1 94 ? -7.071 -1.697 -8.036 1.00 66.06 94 ASP A N 1
ATOM 735 C CA . ASP A 1 94 ? -7.487 -2.405 -9.249 1.00 66.06 94 ASP A CA 1
ATOM 736 C C . ASP A 1 94 ? -7.503 -1.420 -10.427 1.00 66.06 94 ASP A C 1
ATOM 738 O O . ASP A 1 94 ? -8.416 -0.606 -10.565 1.00 66.06 94 ASP A O 1
ATOM 742 N N . GLY A 1 95 ? -6.498 -1.512 -11.303 1.00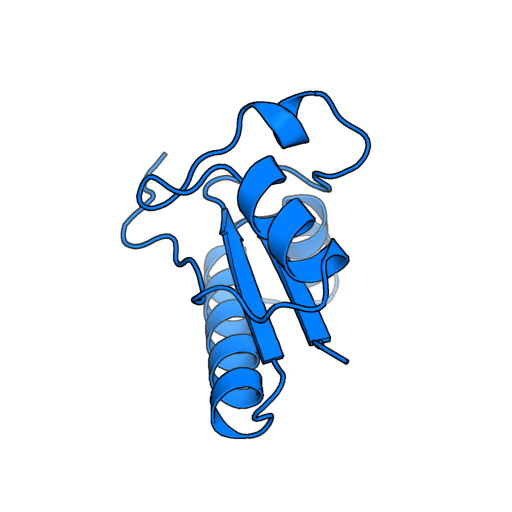 60.31 95 GLY A N 1
ATOM 743 C CA . GLY A 1 95 ? -6.430 -0.707 -12.528 1.00 60.31 95 GLY A CA 1
ATOM 744 C C . GLY A 1 95 ? -5.973 0.736 -12.315 1.00 60.31 95 GLY A C 1
ATOM 745 O O . GLY A 1 95 ? -6.459 1.627 -13.009 1.00 60.31 95 GLY A O 1
ATOM 746 N N . CYS A 1 96 ? -5.056 0.972 -11.377 1.00 60.31 96 CYS A N 1
ATOM 747 C CA . CYS A 1 96 ? -4.420 2.272 -11.202 1.00 60.31 96 CYS A CA 1
ATOM 748 C C . CYS A 1 96 ? -3.371 2.497 -12.298 1.00 60.31 96 CYS A C 1
ATOM 750 O O . CYS A 1 96 ? -2.168 2.416 -12.081 1.00 60.31 96 CYS A O 1
ATOM 752 N N . GLU A 1 97 ? -3.854 2.714 -13.515 1.00 47.16 97 GLU A N 1
ATOM 753 C CA . GLU A 1 97 ? -3.062 3.366 -14.548 1.00 47.16 97 GLU A CA 1
ATOM 754 C C . GLU A 1 97 ? -3.003 4.862 -14.196 1.00 47.16 97 GLU A C 1
ATOM 756 O O . GLU A 1 97 ? -4.048 5.466 -13.949 1.00 47.16 97 GLU A O 1
ATOM 761 N N . ASP A 1 98 ? -1.776 5.385 -14.121 1.00 46.62 98 ASP A N 1
ATOM 762 C CA . ASP A 1 98 ? -1.350 6.764 -13.806 1.00 46.62 98 ASP A CA 1
ATOM 763 C C . ASP A 1 98 ? -2.389 7.905 -13.920 1.00 46.62 98 ASP A C 1
ATOM 765 O O . ASP A 1 98 ? -2.977 8.116 -15.012 1.00 46.62 98 ASP A O 1
#

Radius of gyration: 13.56 Å; chains: 1; bounding box: 33×33×32 Å

pLDDT: mean 93.54, std 9.23, range [46.62, 98.44]

Secondary structure (DSSP, 8-state):
--EEEEEETT-HHHHHHHHHTT---HHHHHHHHHHHHHHHHHH-TTEEEEEESS--S--TTSGGGGT-EETTEEHHHHHHHHHTT--PPPB--SS---

Sequence (98 aa):
MTLSQINTELDWNQTLYFTEMGGEDAEAWSAGMKDYNAQIQATTPNFTQYLAAGDDHCMIPYTRFYEVTEEGVPLVDWVASVAAGERPQPVFCDGCED

Foldseek 3Di:
DAAEEEEELQAPVQQVVCVVVPHDGSNSSSVVVVVVLVVCVVVPVRYAYEYFYDHHHDQPVDPNLQVTAAPNRRNVVCVVCVVVVHHDHHGDHDPPDD